Protein AF-A0A964R9A7-F1 (afdb_monomer)

Mean predicted aligned error: 15.69 Å

pLDDT: mean 76.29, std 15.09, range [38.06, 93.31]

Solvent-accessible surface area (backbone atoms only — not comparable to full-atom values): 9271 Å² total; per-residue (Å²): 137,85,81,82,79,85,87,84,80,87,71,95,70,96,69,90,71,81,81,64,83,82,72,73,80,46,74,65,56,55,50,48,54,53,48,54,52,49,54,53,46,64,69,43,43,66,56,52,51,50,51,51,50,51,51,53,53,52,50,55,63,68,44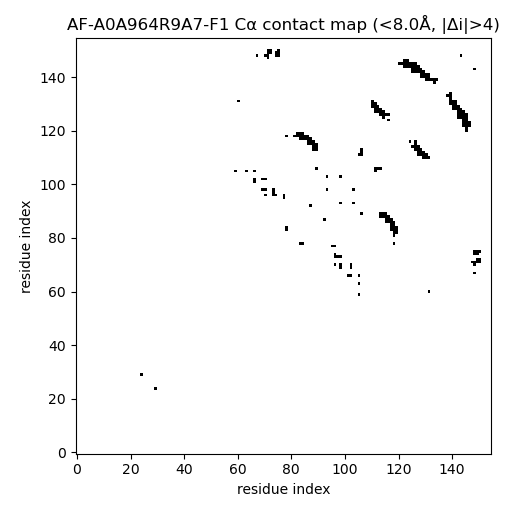,47,64,59,40,50,55,52,46,13,67,33,39,38,60,48,40,72,77,37,56,75,38,70,72,30,42,71,68,52,41,38,63,72,41,63,55,52,74,65,48,45,51,50,60,67,31,95,46,31,47,70,44,66,48,34,48,82,52,57,57,81,41,68,34,38,38,35,55,48,88,66,61,95,91,57,85,45,59,52,75,35,27,53,52,70,37,37,64,78,78,86,126

Foldseek 3Di:
DDDDDDDDDDDPDPDPDPPDPPPPCDPVNVVVVVVVVVVVCVVCVVVVVVVVVVVVLVVLVVCVVVLLVQLQVQVQVLCVVPLFADWADLVNSCVSSVGDPVSSVSCVDPQKDADTDTSPDDQAAWGIWGQADDDDPDDRIDTAGNVSSHDDPDD

Nearest PDB structures (foldseek):
  2qlz-assembly2_D  TM=2.960E-01  e=1.360E+00  unclassified
  2qlz-assembly1_A  TM=2.991E-01  e=2.379E+00  unclassified
  2quf-assembly1_A  TM=2.859E-01  e=2.867E+00  unclassified

Structure (mmCIF, N/CA/C/O backbone):
data_AF-A0A964R9A7-F1
#
_entry.id   AF-A0A964R9A7-F1
#
loop_
_atom_site.group_PDB
_atom_site.id
_atom_site.type_symbol
_atom_site.label_atom_id
_atom_site.label_alt_id
_atom_site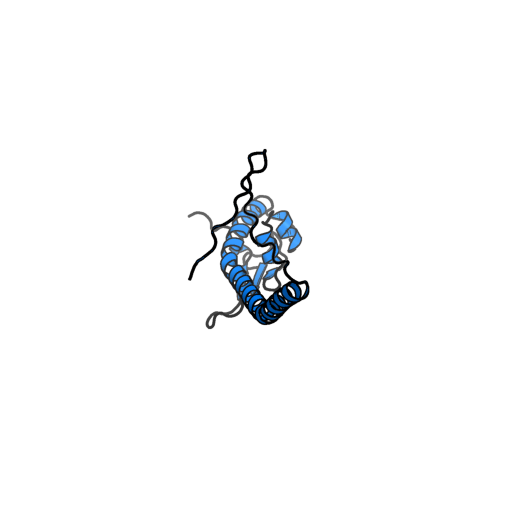.label_comp_id
_atom_site.label_asym_id
_atom_site.label_entity_id
_atom_site.label_seq_id
_atom_site.pdbx_PDB_ins_code
_atom_site.Cartn_x
_atom_site.Cartn_y
_atom_site.Cartn_z
_atom_site.occupancy
_atom_site.B_iso_or_equiv
_atom_site.auth_seq_id
_atom_site.auth_comp_id
_atom_site.auth_asym_id
_atom_site.auth_atom_id
_atom_site.pdbx_PDB_model_num
ATOM 1 N N . MET A 1 1 ? 52.083 23.733 -51.684 1.00 39.75 1 MET A N 1
ATOM 2 C CA . MET A 1 1 ? 50.676 23.328 -51.461 1.00 39.75 1 MET A CA 1
ATOM 3 C C . MET A 1 1 ? 49.83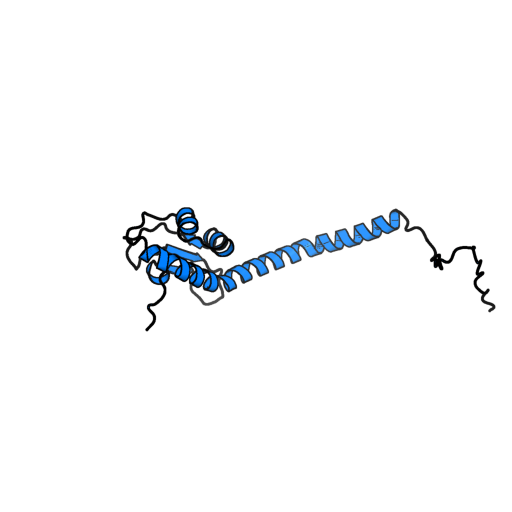3 24.590 -51.401 1.00 39.75 1 MET A C 1
ATOM 5 O O . MET A 1 1 ? 50.077 25.413 -50.530 1.00 39.75 1 MET A O 1
ATOM 9 N N . LYS A 1 2 ? 48.956 24.817 -52.384 1.00 49.84 2 LYS A N 1
ATOM 10 C CA . LYS A 1 2 ? 48.196 26.068 -52.528 1.00 49.84 2 LYS A CA 1
ATOM 11 C C . LYS A 1 2 ? 46.723 25.749 -52.293 1.00 49.84 2 LYS A C 1
ATOM 13 O O . LYS A 1 2 ? 46.095 25.116 -53.132 1.00 49.84 2 LYS A O 1
ATOM 18 N N . VAL A 1 3 ? 46.229 26.096 -51.108 1.00 60.62 3 VAL A N 1
ATOM 19 C CA . VAL A 1 3 ? 44.827 25.897 -50.723 1.00 60.62 3 VAL A CA 1
ATOM 20 C C . VAL A 1 3 ? 44.004 26.996 -51.405 1.00 60.62 3 VAL A C 1
ATOM 22 O O . VAL A 1 3 ? 44.350 28.170 -51.244 1.00 60.62 3 VAL A O 1
ATOM 25 N N . PRO A 1 4 ? 42.979 26.667 -52.209 1.00 64.44 4 PRO A N 1
ATOM 26 C CA . PRO A 1 4 ? 42.151 27.683 -52.841 1.00 64.44 4 PRO A CA 1
ATOM 27 C C . PRO A 1 4 ? 41.269 28.374 -51.786 1.00 64.44 4 PRO A C 1
ATOM 29 O O . PRO A 1 4 ? 40.744 27.699 -50.897 1.00 64.44 4 PRO A O 1
ATOM 32 N N . PRO A 1 5 ? 41.098 29.707 -51.851 1.00 66.31 5 PRO A N 1
ATOM 33 C CA . PRO A 1 5 ? 40.241 30.419 -50.915 1.00 66.31 5 PRO A CA 1
ATOM 34 C C . PRO A 1 5 ? 38.755 30.147 -51.209 1.00 66.31 5 PRO A C 1
ATOM 36 O O . PRO A 1 5 ? 38.384 29.913 -52.364 1.00 66.31 5 PRO A O 1
ATOM 39 N N . PRO A 1 6 ? 37.886 30.196 -50.185 1.00 56.28 6 PRO A N 1
ATOM 40 C CA . PRO A 1 6 ? 36.456 29.992 -50.364 1.00 56.28 6 PRO A CA 1
ATOM 41 C C . PRO A 1 6 ? 35.839 31.121 -51.198 1.00 56.28 6 PRO A C 1
ATOM 43 O O . PRO A 1 6 ? 36.055 32.307 -50.944 1.00 56.28 6 PRO A O 1
ATOM 46 N N . ILE A 1 7 ? 35.041 30.736 -52.195 1.00 65.38 7 ILE A N 1
ATOM 47 C CA . ILE A 1 7 ? 34.271 31.653 -53.036 1.00 65.38 7 ILE A CA 1
ATOM 48 C C . ILE A 1 7 ? 33.060 32.129 -52.229 1.00 65.38 7 ILE A C 1
ATOM 50 O O . ILE A 1 7 ? 32.115 31.378 -52.001 1.00 65.38 7 ILE A O 1
ATOM 54 N N . PHE A 1 8 ? 33.081 33.391 -51.804 1.00 55.03 8 PHE A N 1
ATOM 55 C CA . PHE A 1 8 ? 31.938 34.049 -51.174 1.00 55.03 8 PHE A CA 1
ATOM 56 C C . PHE A 1 8 ? 31.095 34.759 -52.234 1.00 55.03 8 PHE A C 1
ATOM 58 O O . PHE A 1 8 ? 31.512 35.775 -52.792 1.00 55.03 8 PHE A O 1
ATOM 65 N N . GLN A 1 9 ? 29.888 34.251 -52.499 1.00 61.28 9 GLN A N 1
ATOM 66 C CA . GLN A 1 9 ? 28.909 34.936 -53.344 1.00 61.28 9 GLN A CA 1
ATOM 67 C C . GLN A 1 9 ? 27.826 35.603 -52.486 1.00 61.28 9 GLN A C 1
ATOM 69 O O . GLN A 1 9 ? 27.078 34.950 -51.761 1.00 61.28 9 GLN A O 1
ATOM 74 N N . LYS A 1 10 ? 27.732 36.931 -52.580 1.00 45.75 10 LYS A N 1
ATOM 75 C CA . LYS A 1 10 ? 26.772 37.754 -51.836 1.00 45.75 10 LYS A CA 1
ATOM 76 C C . LYS A 1 10 ? 25.441 37.832 -52.596 1.00 45.75 10 LYS A C 1
ATOM 78 O O . LYS A 1 10 ? 25.317 38.624 -53.530 1.00 45.75 10 LYS A O 1
ATOM 83 N N . ARG A 1 11 ? 24.423 37.057 -52.199 1.00 56.56 11 ARG A N 1
ATOM 84 C CA . ARG A 1 11 ? 23.032 37.322 -52.625 1.00 56.56 11 ARG A CA 1
ATOM 85 C C . ARG A 1 11 ? 22.461 38.496 -51.826 1.00 56.56 11 ARG A C 1
ATOM 87 O O . ARG A 1 11 ? 22.636 38.584 -50.613 1.00 56.56 11 ARG A O 1
ATOM 94 N N . ARG A 1 12 ? 21.769 39.403 -52.525 1.00 54.56 12 ARG A N 1
ATOM 95 C CA . ARG A 1 12 ? 20.988 40.507 -51.944 1.00 54.56 12 ARG A CA 1
ATOM 96 C C . ARG A 1 12 ? 19.920 39.933 -51.004 1.00 54.56 12 ARG A C 1
ATOM 98 O O . ARG A 1 12 ? 18.903 39.452 -51.482 1.00 54.56 12 ARG A O 1
ATOM 105 N N . GLY A 1 13 ? 20.169 39.958 -49.695 1.00 57.84 13 GLY A N 1
ATOM 106 C CA . GLY A 1 13 ? 19.188 39.528 -48.692 1.00 57.84 13 GLY A CA 1
ATOM 107 C C . GLY A 1 13 ? 19.782 38.908 -47.428 1.00 57.84 13 GLY A C 1
ATOM 108 O O . GLY A 1 13 ? 19.429 37.788 -47.097 1.00 57.84 13 GLY A O 1
ATOM 109 N N . GLY A 1 14 ? 20.699 39.613 -46.755 1.00 55.31 14 GLY A N 1
ATOM 110 C CA . GLY A 1 14 ? 20.881 39.629 -45.288 1.00 55.31 14 GLY A CA 1
ATOM 111 C C . GLY A 1 14 ? 21.075 38.349 -44.456 1.00 55.31 14 GLY A C 1
ATOM 112 O O . GLY A 1 14 ? 21.265 38.484 -43.253 1.00 55.31 14 GLY A O 1
ATOM 113 N N . SER A 1 15 ? 21.056 37.140 -45.012 1.00 52.69 15 SER A N 1
ATOM 114 C CA . SER A 1 15 ? 21.203 35.895 -44.249 1.00 52.69 15 SER A CA 1
ATOM 115 C C . SER A 1 15 ? 22.515 35.205 -44.612 1.00 52.69 15 SER A C 1
ATOM 117 O O . SER A 1 15 ? 22.691 34.721 -45.731 1.00 52.69 15 SER A O 1
ATOM 119 N N . TRP A 1 16 ? 23.451 35.175 -43.661 1.00 51.53 16 TRP A N 1
ATOM 120 C CA . TRP A 1 16 ? 24.631 34.317 -43.730 1.00 51.53 16 TRP A CA 1
ATOM 121 C C . TRP A 1 16 ? 24.186 32.894 -43.415 1.00 51.53 16 TRP A C 1
ATOM 123 O O . TRP A 1 16 ? 24.109 32.500 -42.256 1.00 51.53 16 TRP A O 1
ATOM 133 N N . GLN A 1 17 ? 23.847 32.127 -44.445 1.00 55.91 17 GLN A N 1
ATOM 134 C CA . GLN A 1 17 ? 23.694 30.688 -44.286 1.00 55.91 17 GLN A CA 1
ATOM 135 C C . GLN A 1 17 ? 25.049 30.052 -44.566 1.00 55.91 17 GLN A C 1
ATOM 137 O O . GLN A 1 17 ? 25.559 30.110 -45.686 1.00 55.91 17 GLN A O 1
ATOM 142 N N . CYS A 1 18 ? 25.637 29.446 -43.538 1.00 45.28 18 CYS A N 1
ATOM 143 C CA . CYS A 1 18 ? 26.653 28.430 -43.741 1.00 45.28 18 CYS A CA 1
ATOM 144 C C . CYS A 1 18 ? 25.967 27.271 -44.471 1.00 45.28 18 CYS A C 1
ATOM 146 O O . CYS A 1 18 ? 25.282 26.469 -43.838 1.00 45.28 18 CYS A O 1
ATOM 148 N N . LEU A 1 19 ? 26.132 27.176 -45.795 1.00 51.25 19 LEU A N 1
ATOM 149 C CA . LEU A 1 19 ? 25.961 25.899 -46.483 1.00 51.25 19 LEU A CA 1
ATOM 150 C C . LEU A 1 19 ? 27.096 24.988 -45.998 1.00 51.25 19 LEU A C 1
ATOM 152 O O . LEU A 1 19 ? 28.135 24.856 -46.641 1.00 51.25 19 LEU A O 1
ATOM 156 N N . GLY A 1 20 ? 26.916 24.401 -44.813 1.00 55.41 20 GLY A N 1
ATOM 157 C CA . GLY A 1 20 ? 27.623 23.180 -44.466 1.00 55.41 20 GLY A CA 1
ATOM 158 C C . GLY A 1 20 ? 27.323 22.149 -45.559 1.00 55.41 20 GLY A C 1
ATOM 159 O O . GLY A 1 20 ? 26.215 22.167 -46.106 1.00 55.41 20 GLY A O 1
ATOM 160 N N . PRO A 1 21 ? 28.274 21.283 -45.933 1.00 49.22 21 PRO A N 1
ATOM 161 C CA . PRO A 1 21 ? 28.014 20.259 -46.928 1.00 49.22 21 PRO A CA 1
ATOM 162 C C . PRO A 1 21 ? 26.827 19.420 -46.447 1.00 49.22 21 PRO A C 1
ATOM 164 O O . PRO A 1 21 ? 26.948 18.686 -45.469 1.00 49.22 21 PRO A O 1
ATOM 167 N N . SER A 1 22 ? 25.672 19.514 -47.107 1.00 57.78 22 SER A N 1
ATOM 168 C CA . SER A 1 22 ? 24.611 18.523 -46.952 1.00 57.78 22 SER A CA 1
ATOM 169 C C . SER A 1 22 ? 25.061 17.267 -47.692 1.00 57.78 22 SER A C 1
ATOM 171 O O . SER A 1 22 ? 24.583 16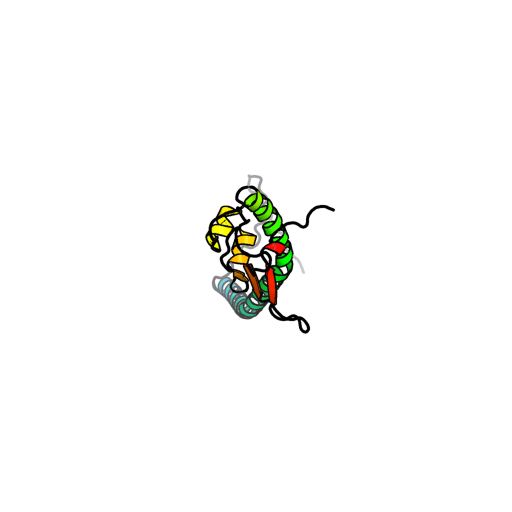.955 -48.781 1.00 57.78 22 SER A O 1
ATOM 173 N N . TRP A 1 23 ? 26.068 16.596 -47.133 1.00 54.34 23 TRP A N 1
ATOM 174 C CA . TRP A 1 23 ? 26.380 15.212 -47.443 1.00 54.34 23 TRP A CA 1
ATOM 175 C C . TRP A 1 23 ? 25.186 14.426 -46.923 1.00 54.34 23 TRP A C 1
ATOM 177 O O . TRP A 1 23 ? 25.005 14.274 -45.718 1.00 54.34 23 TRP A O 1
ATOM 187 N N . GLY A 1 24 ? 24.277 14.085 -47.835 1.00 60.03 24 GLY A N 1
ATOM 188 C CA . GLY A 1 24 ? 23.061 13.366 -47.498 1.00 60.03 24 GLY A CA 1
ATOM 189 C C . GLY A 1 24 ? 23.429 12.093 -46.754 1.00 60.03 24 GLY A C 1
ATOM 190 O O . GLY A 1 24 ? 24.166 11.264 -47.282 1.00 60.03 24 GLY A O 1
ATOM 191 N N . VAL A 1 25 ? 22.924 11.958 -45.529 1.00 64.38 25 VAL A N 1
ATOM 192 C CA . VAL A 1 25 ? 23.025 10.705 -44.790 1.00 64.38 25 VAL A CA 1
ATOM 193 C C . VAL A 1 25 ? 22.333 9.652 -45.639 1.00 64.38 25 VAL A C 1
ATOM 195 O O . VAL A 1 25 ? 21.169 9.809 -46.025 1.00 64.38 25 VAL A O 1
ATOM 198 N N . THR A 1 26 ? 23.066 8.610 -46.005 1.00 82.12 26 THR A N 1
ATOM 199 C CA . THR A 1 26 ? 22.484 7.551 -46.824 1.00 82.12 26 THR A CA 1
ATOM 200 C C . THR A 1 26 ? 21.466 6.772 -45.989 1.00 82.12 26 THR A C 1
ATOM 202 O O . THR A 1 26 ? 21.609 6.624 -44.775 1.00 82.12 26 THR A O 1
ATOM 205 N N . LEU A 1 27 ? 20.420 6.247 -46.632 1.00 80.44 27 LEU A N 1
ATOM 206 C CA . LEU A 1 27 ? 19.391 5.446 -45.953 1.00 80.44 27 LEU A CA 1
ATOM 207 C C . LEU A 1 27 ? 20.016 4.250 -45.204 1.00 80.44 27 LEU A C 1
ATOM 209 O O . LEU A 1 27 ? 19.575 3.895 -44.114 1.00 80.44 27 LEU A O 1
ATOM 213 N N . ILE A 1 28 ? 21.092 3.682 -45.762 1.00 87.19 28 ILE A N 1
ATOM 214 C CA . ILE A 1 28 ? 21.866 2.592 -45.161 1.00 87.19 28 ILE A CA 1
ATOM 215 C C . ILE A 1 28 ? 22.639 3.028 -43.909 1.00 87.19 28 ILE A C 1
ATOM 217 O O . ILE A 1 28 ? 22.698 2.278 -42.939 1.00 87.19 28 ILE A O 1
ATOM 221 N N . GLU A 1 29 ? 23.185 4.243 -43.886 1.00 84.38 29 GLU A N 1
ATOM 222 C CA . GLU A 1 29 ? 23.914 4.784 -42.737 1.00 84.38 29 GLU A CA 1
ATOM 223 C C . GLU A 1 29 ? 22.972 5.051 -41.554 1.00 84.38 29 GLU A C 1
ATOM 225 O O . GLU A 1 29 ? 23.274 4.655 -40.428 1.00 84.38 29 GLU A O 1
ATOM 230 N N . LEU A 1 30 ? 21.771 5.588 -41.809 1.00 85.25 30 LEU A N 1
ATOM 231 C CA . LEU A 1 30 ? 20.733 5.707 -40.775 1.00 85.25 30 LEU A CA 1
ATOM 232 C C . LEU A 1 30 ? 20.266 4.342 -40.255 1.00 85.25 30 LEU A C 1
ATOM 234 O O . LEU A 1 30 ? 20.073 4.176 -39.048 1.00 85.25 30 LEU A O 1
ATOM 238 N N . LEU A 1 31 ? 20.111 3.356 -41.142 1.00 86.00 31 LEU A N 1
ATOM 239 C CA . LEU A 1 31 ? 19.701 2.003 -40.762 1.00 86.00 31 LEU A CA 1
ATOM 240 C C . LEU A 1 31 ? 20.779 1.303 -39.919 1.00 86.00 31 LEU A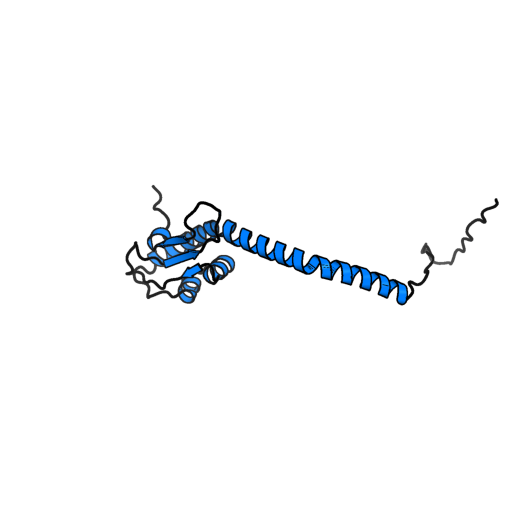 C 1
ATOM 242 O O . LEU A 1 31 ? 20.455 0.613 -38.953 1.00 86.00 31 LEU A O 1
ATOM 246 N N . CYS A 1 32 ? 22.055 1.554 -40.225 1.00 90.00 32 CYS A N 1
ATOM 247 C CA . CYS A 1 32 ? 23.193 1.065 -39.452 1.00 90.00 32 CYS A CA 1
ATOM 248 C C . CYS A 1 32 ? 23.204 1.648 -38.030 1.00 90.00 32 CYS A C 1
ATOM 250 O O . CYS A 1 32 ? 23.291 0.900 -37.054 1.00 90.00 32 CYS A O 1
ATOM 252 N N . VAL A 1 33 ? 23.023 2.965 -37.888 1.00 93.31 33 VAL A N 1
ATOM 253 C CA . VAL A 1 33 ? 22.994 3.631 -36.574 1.00 93.31 33 VAL A CA 1
ATOM 254 C C . VAL A 1 33 ? 21.827 3.131 -35.719 1.00 93.31 33 VAL A C 1
ATOM 256 O O . VAL A 1 33 ? 22.024 2.773 -34.556 1.00 93.31 33 VAL A O 1
ATOM 259 N N . MET A 1 34 ? 20.624 3.036 -36.292 1.00 89.81 34 MET A N 1
ATOM 260 C CA . MET A 1 34 ? 19.453 2.523 -35.571 1.00 89.81 34 MET A CA 1
ATOM 261 C C . MET A 1 34 ? 19.614 1.047 -35.185 1.00 89.81 34 MET A C 1
ATOM 263 O O . MET A 1 34 ? 19.215 0.655 -34.087 1.00 89.81 34 MET A O 1
ATOM 267 N N . GLY A 1 35 ? 20.255 0.244 -36.040 1.00 91.06 35 GLY A N 1
ATOM 268 C CA . GLY A 1 35 ? 20.596 -1.147 -35.744 1.00 91.06 35 GLY A CA 1
ATOM 269 C C . GLY A 1 35 ? 21.553 -1.280 -34.558 1.00 91.06 35 GLY A C 1
ATOM 270 O O . GLY A 1 35 ? 21.271 -2.038 -33.630 1.00 91.06 35 GLY A O 1
ATOM 271 N N . ILE A 1 36 ? 22.642 -0.503 -34.537 1.00 93.12 36 ILE A N 1
ATOM 272 C CA . ILE A 1 36 ? 23.622 -0.519 -33.437 1.00 93.12 36 ILE A CA 1
ATOM 273 C C . ILE A 1 36 ? 22.959 -0.102 -32.119 1.00 93.12 36 ILE A C 1
ATOM 275 O O . ILE A 1 36 ? 23.103 -0.796 -31.111 1.00 93.12 36 ILE A O 1
ATOM 279 N N . ILE A 1 37 ? 22.179 0.984 -32.120 1.00 90.75 37 ILE A N 1
ATOM 280 C CA . ILE A 1 37 ? 21.462 1.446 -30.920 1.00 90.75 37 ILE A CA 1
ATOM 281 C C . ILE A 1 37 ? 20.454 0.386 -30.452 1.00 90.75 37 ILE A C 1
ATOM 283 O O . ILE A 1 37 ? 20.365 0.114 -29.254 1.00 90.75 37 ILE A O 1
ATOM 287 N N . GLY A 1 38 ? 19.736 -0.260 -31.374 1.00 87.94 38 GLY A N 1
ATOM 288 C CA . GLY A 1 38 ? 18.798 -1.336 -31.054 1.00 87.94 38 GLY A CA 1
ATOM 289 C C . GLY A 1 38 ? 19.475 -2.532 -30.380 1.00 87.94 38 GLY A C 1
ATOM 290 O O . GLY A 1 38 ? 19.020 -2.996 -29.332 1.00 87.94 38 GLY A O 1
ATOM 291 N N . VAL A 1 39 ? 20.603 -2.998 -30.920 1.00 89.06 39 VAL A N 1
ATOM 292 C CA . VAL A 1 39 ? 21.375 -4.103 -30.326 1.00 89.06 39 VAL A CA 1
ATOM 293 C C . VAL A 1 39 ? 21.890 -3.722 -28.935 1.00 89.06 39 VAL A C 1
ATOM 295 O O . VAL A 1 39 ? 21.708 -4.483 -27.984 1.00 89.06 39 VAL A O 1
ATOM 298 N N . LEU A 1 40 ? 22.443 -2.517 -28.773 1.00 87.38 40 LEU A N 1
ATOM 299 C CA . LEU A 1 40 ? 22.897 -2.030 -27.466 1.00 87.38 40 LEU A CA 1
ATOM 300 C C . LEU A 1 40 ? 21.745 -1.981 -26.447 1.00 87.38 40 LEU A C 1
ATOM 302 O O . LEU A 1 40 ? 21.877 -2.489 -25.332 1.00 87.38 40 LEU A O 1
ATOM 306 N N . MET A 1 41 ? 20.585 -1.448 -26.837 1.00 87.06 41 MET A N 1
ATOM 307 C CA . MET A 1 41 ? 19.413 -1.354 -25.961 1.00 87.06 41 MET A CA 1
ATOM 308 C C . MET A 1 41 ? 18.854 -2.728 -25.581 1.00 87.06 41 MET A C 1
ATOM 310 O O . MET A 1 41 ? 18.509 -2.938 -24.420 1.00 87.06 41 MET A O 1
ATOM 314 N N . THR A 1 42 ? 18.798 -3.685 -26.511 1.00 82.50 42 THR A N 1
ATOM 315 C CA . THR A 1 42 ? 18.317 -5.049 -26.210 1.00 82.50 42 THR A CA 1
ATOM 316 C C . THR A 1 42 ? 19.235 -5.793 -25.240 1.00 82.50 42 THR A C 1
ATOM 318 O O . THR A 1 42 ? 18.736 -6.490 -24.354 1.00 82.50 42 THR A O 1
ATOM 321 N N . MET A 1 43 ? 20.555 -5.591 -25.323 1.00 80.06 43 MET A N 1
ATOM 322 C CA . MET A 1 43 ? 21.505 -6.171 -24.366 1.00 80.06 43 MET A CA 1
ATOM 323 C C . MET A 1 43 ? 21.414 -5.517 -22.978 1.00 80.06 43 MET A C 1
ATOM 325 O O . MET A 1 43 ? 21.548 -6.202 -21.961 1.00 80.06 43 MET A O 1
ATOM 329 N N . MET A 1 44 ? 21.144 -4.209 -22.907 1.00 77.19 44 MET A N 1
ATOM 330 C CA . MET A 1 44 ? 21.038 -3.480 -21.633 1.00 77.19 44 MET A CA 1
ATOM 331 C C . MET A 1 44 ? 19.654 -3.575 -20.973 1.00 77.19 44 MET A C 1
ATOM 333 O O . MET A 1 44 ? 19.555 -3.479 -19.746 1.00 77.19 44 MET A O 1
ATOM 337 N N . ALA A 1 45 ? 18.589 -3.818 -21.740 1.00 71.81 45 ALA A N 1
ATOM 338 C CA . ALA A 1 45 ? 17.216 -3.923 -21.249 1.00 71.81 45 ALA A CA 1
ATOM 339 C C . ALA A 1 45 ? 17.035 -4.892 -20.060 1.00 71.81 45 ALA A C 1
ATOM 341 O O . ALA A 1 45 ? 16.466 -4.476 -19.046 1.00 71.81 45 ALA A O 1
ATOM 342 N N . PRO A 1 46 ? 17.523 -6.152 -20.081 1.00 73.94 46 PRO A N 1
ATOM 343 C CA . PRO A 1 46 ? 17.332 -7.061 -18.951 1.00 73.94 46 PRO A CA 1
ATOM 344 C C . PRO A 1 46 ? 18.064 -6.599 -17.683 1.00 73.94 46 PRO A C 1
ATOM 346 O O . PRO A 1 46 ? 17.567 -6.824 -16.576 1.00 73.94 46 PRO A O 1
ATOM 349 N N . ALA A 1 47 ? 19.215 -5.934 -17.814 1.00 77.75 47 ALA A N 1
ATOM 350 C CA . ALA A 1 47 ? 19.956 -5.381 -16.682 1.00 77.75 47 ALA A CA 1
ATOM 351 C C . ALA A 1 47 ? 19.253 -4.143 -16.103 1.00 77.75 47 ALA A C 1
ATOM 353 O O . ALA A 1 47 ? 19.049 -4.068 -14.890 1.00 77.75 47 ALA A O 1
ATOM 354 N N . ALA A 1 48 ? 18.794 -3.231 -16.963 1.00 71.12 48 ALA A N 1
ATOM 355 C CA . ALA A 1 48 ? 18.036 -2.047 -16.569 1.00 71.12 48 ALA A CA 1
ATOM 356 C C . ALA A 1 48 ? 16.704 -2.415 -15.895 1.00 71.12 48 ALA A C 1
ATOM 358 O O . ALA A 1 48 ? 16.358 -1.849 -14.862 1.00 71.12 48 ALA A O 1
ATOM 359 N N . LEU A 1 49 ? 15.986 -3.425 -16.399 1.00 73.44 49 LEU A N 1
ATOM 360 C CA . LEU A 1 49 ? 14.751 -3.917 -15.778 1.00 73.44 49 LEU A CA 1
ATOM 361 C C . LEU A 1 49 ? 15.003 -4.569 -14.414 1.00 73.44 49 LEU A C 1
ATOM 363 O O . LEU A 1 49 ? 14.203 -4.395 -13.494 1.00 73.44 49 LEU A O 1
ATOM 367 N N . LYS A 1 50 ? 16.111 -5.304 -14.251 1.00 72.38 50 LYS A N 1
ATOM 368 C CA . LYS A 1 50 ? 16.515 -5.856 -12.947 1.00 72.38 50 LYS A CA 1
ATOM 369 C C . LYS A 1 50 ? 16.895 -4.746 -11.967 1.00 72.38 50 LYS A C 1
ATOM 371 O O . LYS A 1 50 ? 16.472 -4.803 -10.815 1.00 72.38 50 LYS A O 1
ATOM 376 N N . ALA A 1 51 ? 17.636 -3.737 -12.418 1.00 70.81 51 ALA A N 1
ATOM 377 C CA . ALA A 1 51 ? 17.994 -2.576 -11.609 1.00 70.81 51 ALA A CA 1
ATOM 378 C C . ALA A 1 51 ? 16.753 -1.767 -11.206 1.00 70.81 51 ALA A C 1
ATOM 380 O O . ALA A 1 51 ? 16.601 -1.440 -10.036 1.00 70.81 51 ALA A O 1
ATOM 381 N N . LEU A 1 52 ? 15.810 -1.546 -12.126 1.00 69.56 52 LEU A N 1
ATOM 382 C CA . LEU A 1 52 ? 14.541 -0.873 -11.848 1.00 69.56 52 LEU A CA 1
ATOM 383 C C . LEU A 1 52 ? 13.674 -1.670 -10.866 1.00 69.56 52 LEU A C 1
ATOM 385 O O . LEU A 1 52 ? 13.078 -1.090 -9.963 1.00 69.56 52 LEU A O 1
ATOM 389 N N . LYS A 1 53 ? 13.620 -3.002 -11.002 1.00 68.88 53 LYS A N 1
ATOM 390 C CA . LYS A 1 53 ? 12.938 -3.870 -10.029 1.00 68.88 53 LYS A CA 1
ATOM 391 C C . LYS A 1 53 ? 13.582 -3.767 -8.646 1.00 68.88 53 LYS A C 1
ATOM 393 O O . LYS A 1 53 ? 12.852 -3.621 -7.674 1.00 68.88 53 LYS A O 1
ATOM 398 N N . LYS A 1 54 ? 14.917 -3.774 -8.560 1.00 64.44 54 LYS A N 1
ATOM 399 C CA . LYS A 1 54 ? 15.644 -3.583 -7.293 1.00 64.44 54 LYS A CA 1
ATOM 400 C C . LYS A 1 54 ? 15.425 -2.188 -6.700 1.00 64.44 54 LYS A C 1
ATOM 402 O O . LYS A 1 54 ? 15.177 -2.075 -5.509 1.00 64.44 54 LYS A O 1
ATOM 407 N N . ALA A 1 55 ? 15.442 -1.140 -7.519 1.00 63.19 55 ALA A N 1
ATOM 408 C CA . ALA A 1 55 ? 15.183 0.229 -7.079 1.00 63.19 55 ALA A CA 1
ATOM 409 C C . ALA A 1 55 ? 13.743 0.403 -6.572 1.00 63.19 55 ALA A C 1
ATOM 411 O O . ALA A 1 55 ? 13.534 0.998 -5.521 1.00 63.19 55 ALA A O 1
ATOM 412 N N . ARG A 1 56 ? 12.750 -0.180 -7.258 1.00 61.81 56 ARG A N 1
ATOM 413 C CA . ARG A 1 56 ? 11.356 -0.203 -6.781 1.00 61.81 56 ARG A CA 1
ATOM 414 C C . ARG A 1 56 ? 11.200 -0.979 -5.473 1.00 61.81 56 ARG A C 1
ATOM 416 O O . ARG A 1 56 ? 10.428 -0.557 -4.624 1.00 61.81 56 ARG A O 1
ATOM 423 N N . GLN A 1 57 ? 11.937 -2.077 -5.303 1.00 59.41 57 GLN A N 1
ATOM 424 C CA . GLN A 1 57 ? 11.945 -2.846 -4.054 1.00 59.41 57 GLN A CA 1
ATOM 425 C C . GLN A 1 57 ? 12.536 -2.036 -2.894 1.00 59.41 57 GLN A C 1
ATOM 427 O O . GLN A 1 57 ? 11.935 -1.979 -1.830 1.00 59.41 57 GLN A O 1
ATOM 432 N N . LEU A 1 58 ? 13.656 -1.344 -3.117 1.00 58.22 58 LEU A N 1
ATOM 433 C CA . LEU A 1 58 ? 14.260 -0.472 -2.105 1.00 58.22 58 LEU A CA 1
ATOM 434 C C . LEU A 1 58 ? 13.381 0.750 -1.789 1.00 58.22 58 LEU A C 1
ATOM 436 O O . LEU A 1 58 ? 13.297 1.156 -0.637 1.00 58.22 58 LEU A O 1
ATOM 440 N N . SER A 1 59 ? 12.678 1.301 -2.783 1.00 54.88 59 SER A N 1
ATOM 441 C CA . SER A 1 59 ? 11.728 2.403 -2.573 1.00 54.88 59 SER A CA 1
ATOM 442 C C . SER A 1 59 ? 10.560 1.999 -1.669 1.00 54.88 59 SER A C 1
ATOM 444 O O . SER A 1 59 ? 10.134 2.800 -0.846 1.00 54.88 59 SER A O 1
ATOM 446 N N . GLY A 1 60 ? 10.060 0.763 -1.791 1.00 53.62 60 GLY A N 1
ATOM 447 C CA . GLY A 1 60 ? 8.986 0.256 -0.930 1.00 53.62 60 GLY A CA 1
ATOM 448 C C . GLY A 1 60 ? 9.408 0.072 0.532 1.00 53.62 60 GLY A C 1
ATOM 449 O O . GLY A 1 60 ? 8.591 0.270 1.427 1.00 53.62 60 GLY A O 1
ATOM 450 N N . GLU A 1 61 ? 10.679 -0.260 0.774 1.00 53.19 61 GLU A N 1
ATOM 451 C CA . GLU A 1 61 ? 11.256 -0.428 2.117 1.00 53.19 61 GLU A CA 1
ATOM 452 C C . GLU A 1 61 ? 11.509 0.926 2.806 1.00 53.19 61 GLU A C 1
ATOM 454 O O . GLU A 1 61 ? 11.229 1.083 3.991 1.00 53.19 61 GLU A O 1
ATOM 459 N N . ILE A 1 62 ? 11.994 1.927 2.058 1.00 56.75 62 ILE A N 1
ATOM 460 C CA . ILE A 1 62 ? 12.298 3.266 2.596 1.00 56.75 62 ILE A CA 1
ATOM 461 C C . ILE A 1 62 ? 11.015 4.053 2.905 1.00 56.75 62 ILE A C 1
ATOM 463 O O . ILE A 1 62 ? 10.984 4.820 3.865 1.00 56.75 62 ILE A O 1
ATOM 467 N N . GLU A 1 63 ? 9.946 3.865 2.124 1.00 62.06 63 GLU A N 1
ATOM 468 C CA . GLU A 1 63 ? 8.687 4.596 2.323 1.00 62.06 63 GLU A CA 1
ATOM 469 C C . GLU A 1 63 ? 7.738 3.926 3.346 1.00 62.06 63 GLU A C 1
ATOM 471 O O . GLU A 1 63 ? 6.802 4.573 3.813 1.00 62.06 63 GLU A O 1
ATOM 476 N N . ALA A 1 64 ? 7.985 2.673 3.758 1.00 64.38 64 ALA A N 1
ATOM 477 C CA . ALA A 1 64 ? 7.157 1.952 4.737 1.00 64.38 64 ALA A CA 1
ATOM 478 C C . ALA A 1 64 ? 6.919 2.703 6.072 1.00 64.38 64 ALA A C 1
ATOM 480 O O . ALA A 1 64 ? 5.755 2.814 6.469 1.00 64.38 64 ALA A O 1
ATOM 481 N N . PRO A 1 65 ? 7.940 3.273 6.754 1.00 66.88 65 PRO A N 1
ATOM 482 C CA . PRO A 1 65 ? 7.705 4.061 7.969 1.00 66.88 65 PRO A CA 1
ATOM 483 C C . PRO A 1 65 ? 6.918 5.352 7.695 1.00 66.88 65 PRO A C 1
ATOM 485 O O . PRO A 1 65 ? 6.068 5.734 8.495 1.00 66.88 65 PRO A O 1
ATOM 488 N N . ALA A 1 66 ? 7.117 5.989 6.537 1.00 76.06 66 ALA A N 1
ATOM 489 C CA . ALA A 1 66 ? 6.390 7.206 6.173 1.00 76.06 66 ALA A CA 1
ATOM 490 C C . ALA A 1 66 ? 4.888 6.942 5.953 1.00 76.06 66 ALA A C 1
ATOM 492 O O . ALA A 1 66 ? 4.047 7.771 6.303 1.00 76.06 66 ALA A O 1
ATOM 493 N N . PHE A 1 67 ? 4.524 5.771 5.415 1.00 82.81 67 PHE A N 1
ATOM 494 C CA . PHE A 1 67 ? 3.118 5.380 5.279 1.00 82.81 67 PHE A CA 1
ATOM 495 C C . PHE A 1 67 ? 2.465 5.075 6.625 1.00 82.81 67 PHE A C 1
ATOM 497 O O . PHE A 1 67 ? 1.282 5.358 6.798 1.00 82.81 67 PHE A O 1
ATOM 504 N N . GLN A 1 68 ? 3.220 4.536 7.583 1.00 82.12 68 GLN A N 1
ATOM 505 C CA . GLN A 1 68 ? 2.711 4.290 8.928 1.00 82.12 68 GLN A CA 1
ATOM 506 C C . GLN A 1 68 ? 2.311 5.597 9.622 1.00 82.12 68 GLN A C 1
ATOM 508 O O . GLN A 1 68 ? 1.203 5.684 10.149 1.00 82.12 68 GLN A O 1
ATOM 513 N N . GLU A 1 69 ? 3.165 6.620 9.576 1.00 84.44 69 GLU A N 1
ATOM 514 C CA . GLU A 1 69 ? 2.857 7.942 10.137 1.00 84.44 69 GLU A CA 1
ATOM 515 C C . GLU A 1 69 ? 1.615 8.560 9.483 1.00 84.44 69 GLU A C 1
ATOM 517 O O . GLU A 1 69 ? 0.744 9.111 10.163 1.00 84.44 69 GLU A O 1
ATOM 522 N N . GLU A 1 70 ? 1.492 8.435 8.156 1.00 87.50 70 GLU A N 1
ATOM 523 C CA . GLU A 1 70 ? 0.318 8.920 7.433 1.00 87.50 70 GLU A CA 1
ATOM 524 C C . GLU A 1 70 ? -0.959 8.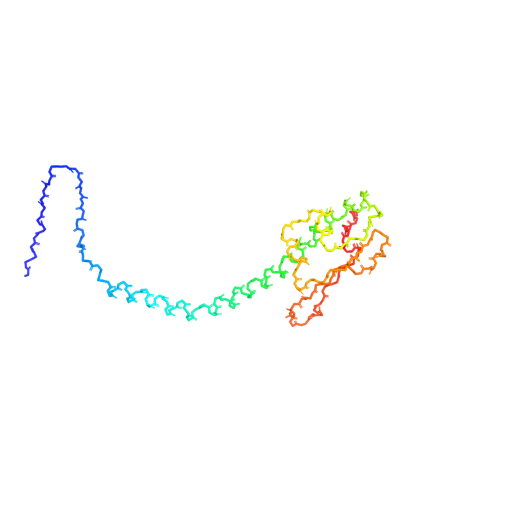205 7.894 1.00 87.50 70 GLU A C 1
ATOM 526 O O . GLU A 1 70 ? -1.968 8.856 8.184 1.00 87.50 70 GLU A O 1
ATOM 531 N N . ILE A 1 71 ? -0.908 6.874 7.998 1.00 89.44 71 ILE A N 1
ATOM 532 C CA . ILE A 1 71 ? -2.034 6.064 8.459 1.00 89.44 71 ILE A CA 1
ATOM 533 C C . ILE A 1 71 ? -2.417 6.455 9.887 1.00 89.44 71 ILE A C 1
ATOM 535 O O . ILE A 1 71 ? -3.598 6.690 10.137 1.00 89.44 71 ILE A O 1
ATOM 539 N N . GLN A 1 72 ? -1.453 6.607 10.797 1.00 90.06 72 GLN A N 1
ATOM 540 C CA . GLN A 1 72 ? -1.715 7.031 12.173 1.00 90.06 72 GLN A CA 1
ATOM 541 C C . GLN A 1 72 ? -2.402 8.396 12.223 1.00 90.06 72 GLN A C 1
ATOM 543 O O . GLN A 1 72 ? -3.447 8.564 12.866 1.00 90.06 72 GLN A O 1
ATOM 548 N N . ARG A 1 73 ? -1.858 9.367 11.483 1.00 89.44 73 ARG A N 1
ATOM 549 C CA . ARG A 1 73 ? -2.368 10.741 11.421 1.00 89.44 73 ARG A CA 1
ATOM 550 C C . ARG A 1 73 ? -3.794 10.819 10.881 1.00 89.44 73 ARG A C 1
ATOM 552 O O . ARG A 1 73 ? -4.540 11.715 11.270 1.00 89.44 73 ARG A O 1
ATOM 559 N N . LYS A 1 74 ? -4.170 9.916 9.975 1.00 90.31 74 LYS A N 1
ATOM 560 C CA . LYS A 1 74 ? -5.496 9.885 9.342 1.00 90.31 74 LYS A CA 1
ATOM 561 C C . LYS A 1 74 ? -6.503 9.037 10.110 1.00 90.31 74 LYS A C 1
ATOM 563 O O . LYS A 1 74 ? -7.655 9.441 10.255 1.00 90.31 74 LYS A O 1
ATOM 568 N N . TYR A 1 75 ? -6.075 7.894 10.629 1.00 90.38 75 TYR A N 1
ATOM 569 C CA . TYR A 1 75 ? -6.952 6.969 11.332 1.00 90.38 75 TYR A CA 1
ATOM 570 C C . TYR A 1 75 ? -7.317 7.460 12.737 1.00 90.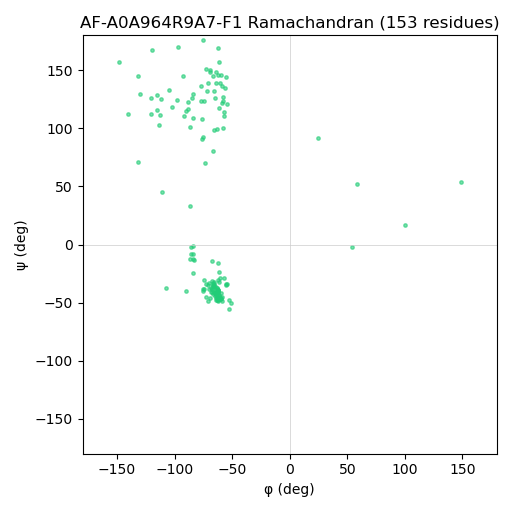38 75 TYR A C 1
ATOM 572 O O . TYR A 1 75 ? -8.473 7.341 13.134 1.00 90.38 75 TYR A O 1
ATOM 580 N N . THR A 1 76 ? -6.384 8.080 13.467 1.00 89.62 76 THR A N 1
ATOM 581 C CA . THR A 1 76 ? -6.645 8.619 14.816 1.00 89.62 76 THR A CA 1
ATOM 582 C C . THR A 1 76 ? -7.868 9.554 14.860 1.00 89.62 76 THR A C 1
ATOM 584 O O . THR A 1 76 ? -8.807 9.258 15.603 1.00 89.62 76 THR A O 1
ATOM 587 N N . PRO A 1 77 ? -7.947 10.635 14.054 1.00 89.38 77 PRO A N 1
ATOM 588 C CA . PRO A 1 77 ? -9.122 11.508 14.057 1.00 89.38 77 PRO A CA 1
ATOM 589 C C . PRO A 1 77 ? -10.381 10.810 13.526 1.00 89.38 77 PRO A C 1
ATOM 591 O O . PRO A 1 77 ? -11.474 11.074 14.023 1.00 89.38 77 PRO A O 1
ATOM 594 N N . TYR A 1 78 ? -10.248 9.888 12.565 1.00 89.31 78 TYR A N 1
ATOM 595 C CA . TYR A 1 78 ? -11.383 9.102 12.075 1.00 89.31 78 TYR A CA 1
ATOM 596 C C . TYR A 1 78 ? -12.005 8.246 13.187 1.00 89.31 78 TYR A C 1
ATOM 598 O O . TYR A 1 78 ? -13.229 8.230 13.333 1.00 89.31 78 TYR A O 1
ATOM 606 N N . ARG A 1 79 ? -11.175 7.580 14.000 1.00 87.81 79 ARG A N 1
ATOM 607 C CA . ARG A 1 79 ? -11.617 6.753 15.130 1.00 87.81 79 ARG A CA 1
ATOM 608 C C . ARG A 1 79 ? -12.242 7.594 16.240 1.00 87.81 79 ARG A C 1
ATOM 610 O O . ARG A 1 79 ? -13.234 7.171 16.820 1.00 87.81 79 ARG A O 1
ATOM 617 N N . LEU A 1 80 ? -11.697 8.780 16.514 1.00 87.81 80 LEU A N 1
ATOM 618 C CA . LEU A 1 80 ? -12.291 9.716 17.474 1.00 87.81 80 LEU A CA 1
ATOM 619 C C . LEU A 1 80 ? -13.685 10.181 17.027 1.00 87.81 80 LEU A C 1
ATOM 621 O O . LEU A 1 80 ? -14.591 10.270 17.850 1.00 87.81 80 LEU A O 1
ATOM 625 N N . ALA A 1 81 ? -13.875 10.429 15.728 1.00 90.56 81 ALA A N 1
ATOM 626 C CA . ALA A 1 81 ? -15.176 10.797 15.171 1.00 90.56 81 ALA A CA 1
ATOM 627 C C . ALA A 1 81 ? -16.152 9.608 15.075 1.00 90.56 81 ALA A C 1
ATOM 629 O O . ALA A 1 81 ? -17.361 9.796 15.186 1.00 90.56 81 ALA A O 1
ATOM 630 N N . ASN A 1 82 ? -15.642 8.387 14.874 1.00 89.56 82 ASN A N 1
ATOM 631 C CA . ASN A 1 82 ? -16.433 7.169 14.671 1.00 89.56 82 ASN A CA 1
ATOM 632 C C . ASN A 1 82 ? -15.930 6.025 15.575 1.00 89.56 82 ASN A C 1
ATOM 634 O O . ASN A 1 82 ? -15.358 5.049 15.076 1.00 89.56 82 ASN A O 1
ATOM 638 N N . PRO A 1 83 ? -16.145 6.100 16.903 1.00 86.12 83 PRO A N 1
ATOM 639 C CA . PRO A 1 83 ? -15.583 5.135 17.852 1.00 86.12 83 PRO A CA 1
ATOM 640 C C . PRO A 1 83 ? -16.076 3.700 17.620 1.00 86.12 83 PRO A C 1
ATOM 642 O O . PRO A 1 83 ? -15.327 2.751 17.828 1.00 86.12 83 PRO A O 1
ATOM 645 N N . ASN A 1 84 ? -17.302 3.543 17.115 1.00 89.50 84 ASN A N 1
ATOM 646 C CA . ASN A 1 84 ? -17.912 2.256 16.773 1.00 89.50 84 ASN A CA 1
ATOM 647 C C . ASN A 1 84 ? -18.081 2.100 15.256 1.00 89.50 84 ASN A C 1
ATOM 649 O O . ASN A 1 84 ? -19.152 1.719 14.782 1.00 89.50 84 ASN A O 1
ATOM 653 N N . HIS A 1 85 ? -17.050 2.436 14.475 1.00 88.88 85 HIS A N 1
ATOM 654 C CA . HIS A 1 85 ? -17.111 2.250 13.027 1.00 88.88 85 HIS A CA 1
ATOM 655 C C . HIS A 1 85 ? -17.340 0.766 12.658 1.00 88.88 85 HIS A C 1
ATOM 657 O O . HIS A 1 85 ? -16.834 -0.131 13.352 1.00 88.88 85 HIS A O 1
ATOM 663 N N . PRO A 1 86 ? -18.081 0.490 11.564 1.00 91.25 86 PRO A N 1
ATOM 664 C CA . PRO A 1 86 ? -18.283 -0.870 11.070 1.00 91.25 86 PRO A CA 1
ATOM 665 C C . PRO A 1 86 ? -16.951 -1.502 10.652 1.00 91.25 86 PRO A C 1
ATOM 667 O O . PRO A 1 86 ? -15.927 -0.824 10.552 1.00 91.25 86 PRO A O 1
ATOM 670 N N . THR A 1 87 ? -16.957 -2.811 10.402 1.00 91.75 87 THR A N 1
ATOM 671 C CA . THR A 1 87 ? -15.772 -3.516 9.905 1.00 91.75 87 THR A CA 1
ATOM 672 C C . THR A 1 87 ? -15.288 -2.877 8.605 1.00 91.75 87 THR A C 1
ATOM 674 O O . THR A 1 87 ? -15.983 -2.923 7.592 1.00 91.75 87 THR A O 1
ATOM 677 N N . LEU A 1 88 ? -14.100 -2.276 8.646 1.00 91.94 88 LEU A N 1
ATOM 678 C CA . LEU A 1 88 ? -13.439 -1.684 7.496 1.00 91.94 88 LEU A CA 1
ATOM 679 C C . LEU A 1 88 ? -12.611 -2.764 6.813 1.00 91.94 88 LEU A C 1
ATOM 681 O O . LEU A 1 88 ? -11.673 -3.317 7.393 1.00 91.94 88 LEU A O 1
ATOM 685 N N . ASP A 1 89 ? -12.973 -3.067 5.575 1.00 92.56 89 ASP A N 1
ATOM 686 C CA . ASP A 1 89 ? -12.113 -3.793 4.657 1.00 92.56 89 ASP A CA 1
ATOM 687 C C . ASP A 1 89 ? -11.008 -2.864 4.129 1.00 92.56 89 ASP A C 1
ATOM 689 O O . ASP A 1 89 ? -10.945 -1.678 4.450 1.00 92.56 89 ASP A O 1
ATOM 693 N N . ARG A 1 90 ? -10.086 -3.403 3.330 1.00 92.81 90 ARG A N 1
ATOM 694 C CA . ARG A 1 90 ? -8.928 -2.632 2.859 1.00 92.81 90 ARG A CA 1
ATOM 695 C C . ARG A 1 90 ? -9.344 -1.393 2.064 1.00 92.81 90 ARG A C 1
ATOM 697 O O . ARG A 1 90 ? -8.788 -0.318 2.274 1.00 92.81 90 ARG A O 1
ATOM 704 N N . ASP A 1 91 ? -10.281 -1.547 1.132 1.00 92.44 91 ASP A N 1
ATOM 705 C CA . ASP A 1 91 ? -10.718 -0.450 0.268 1.00 92.44 91 ASP A CA 1
ATOM 706 C C . ASP A 1 91 ? -11.606 0.544 1.031 1.00 92.44 91 ASP A C 1
ATOM 708 O O . ASP A 1 91 ? -11.426 1.756 0.882 1.00 92.44 91 ASP A O 1
ATOM 712 N N . GLY A 1 92 ? -12.469 0.059 1.929 1.00 91.50 92 GLY A N 1
ATOM 713 C CA . GLY A 1 92 ? -13.235 0.890 2.852 1.00 91.50 92 GLY A CA 1
ATOM 714 C C . GLY A 1 92 ? -12.346 1.682 3.806 1.00 91.50 92 GLY A C 1
ATOM 715 O O . GLY A 1 92 ? -12.602 2.861 4.021 1.00 91.50 92 GLY A O 1
ATOM 716 N N . PHE A 1 93 ? -11.255 1.102 4.311 1.00 91.62 93 PHE A N 1
ATOM 717 C CA . PHE A 1 93 ? -10.281 1.804 5.151 1.00 91.62 93 PHE A CA 1
ATOM 718 C C . PHE A 1 93 ? -9.575 2.935 4.396 1.00 91.62 93 PHE A C 1
ATOM 720 O O . PHE A 1 93 ? -9.485 4.055 4.903 1.00 91.62 93 PHE A O 1
ATOM 727 N N . ILE A 1 94 ? -9.122 2.666 3.165 1.00 92.38 94 ILE A N 1
ATOM 728 C CA . ILE A 1 94 ? -8.486 3.668 2.295 1.00 92.38 94 ILE A CA 1
ATOM 729 C C . ILE A 1 94 ? -9.442 4.836 2.029 1.00 92.38 94 ILE A C 1
ATOM 731 O O . ILE A 1 94 ? -9.032 5.996 2.129 1.00 92.38 94 ILE A O 1
ATOM 735 N N . ALA A 1 95 ? -10.705 4.535 1.718 1.00 92.19 95 ALA A N 1
ATOM 736 C CA . ALA A 1 95 ? -11.723 5.540 1.440 1.00 92.19 95 ALA A CA 1
ATOM 737 C C . ALA A 1 95 ? -12.118 6.330 2.699 1.00 92.19 95 ALA A C 1
ATOM 739 O O . ALA A 1 95 ? -12.161 7.557 2.663 1.00 92.19 95 ALA A O 1
ATOM 740 N N . ALA A 1 96 ? -12.356 5.641 3.816 1.00 89.88 96 ALA A N 1
ATOM 741 C CA . ALA A 1 96 ? -12.809 6.240 5.067 1.00 89.88 96 ALA A CA 1
ATOM 742 C C . ALA A 1 96 ? -11.748 7.148 5.704 1.00 89.88 96 ALA A C 1
ATOM 744 O O . ALA A 1 96 ? -12.070 8.235 6.180 1.00 89.88 96 ALA A O 1
ATOM 745 N N . CYS A 1 97 ? -10.478 6.731 5.676 1.00 88.50 97 CYS A N 1
ATOM 746 C CA . CYS A 1 97 ? -9.374 7.526 6.217 1.00 88.50 97 CYS A CA 1
ATOM 747 C C . CYS A 1 97 ? -8.851 8.578 5.225 1.00 88.50 97 CYS A C 1
ATOM 749 O O . CYS A 1 97 ? -8.085 9.459 5.617 1.00 88.50 97 CYS A O 1
ATOM 751 N N . GLY A 1 98 ? -9.230 8.501 3.943 1.00 90.56 98 GLY A N 1
ATOM 752 C CA . GLY A 1 98 ? -8.730 9.400 2.900 1.00 90.56 98 GLY A CA 1
ATOM 753 C C . GLY A 1 98 ? -7.205 9.343 2.774 1.00 90.56 98 GLY A C 1
ATOM 754 O O . GLY A 1 98 ? -6.537 10.382 2.866 1.00 90.56 98 GLY A O 1
ATOM 755 N N . LEU A 1 99 ? -6.667 8.124 2.638 1.00 90.50 99 LEU A N 1
ATOM 756 C CA . LEU A 1 99 ? -5.228 7.875 2.496 1.00 90.50 99 LEU A CA 1
ATOM 757 C C . LEU A 1 99 ? -4.702 8.375 1.143 1.00 90.50 99 LEU A C 1
ATOM 759 O O . LEU A 1 99 ? -5.420 8.370 0.139 1.00 90.50 99 LEU A O 1
ATOM 763 N N . SER A 1 100 ? -3.431 8.776 1.098 1.00 89.38 100 SER A N 1
ATOM 764 C CA . SER A 1 100 ? -2.763 9.173 -0.140 1.00 89.38 100 SER A CA 1
ATOM 765 C C . SER A 1 100 ? -2.713 8.027 -1.150 1.00 89.38 100 SER A C 1
ATOM 767 O O . SER A 1 100 ? -2.725 6.843 -0.805 1.00 89.38 100 SER A O 1
ATOM 769 N N . PHE A 1 101 ? -2.579 8.379 -2.431 1.00 85.75 101 PHE A N 1
ATOM 770 C CA . PHE A 1 101 ? -2.428 7.396 -3.506 1.00 85.75 101 PHE A CA 1
ATOM 771 C C . PHE A 1 101 ? -1.245 6.442 -3.265 1.00 85.75 101 PHE A C 1
ATOM 773 O O . PHE A 1 101 ? -1.334 5.257 -3.583 1.00 85.75 101 PHE A O 1
ATOM 780 N N . LYS A 1 102 ? -0.155 6.936 -2.662 1.00 85.06 102 LYS A N 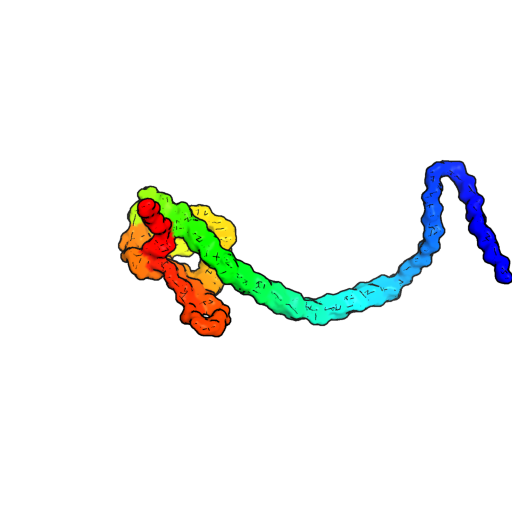1
ATOM 781 C CA . LYS A 1 102 ? 1.019 6.120 -2.338 1.00 85.06 102 LYS A CA 1
ATOM 782 C C . LYS A 1 102 ? 0.740 5.136 -1.199 1.00 85.06 102 LYS A C 1
ATOM 784 O O . LYS A 1 102 ? 0.999 3.948 -1.371 1.00 85.06 102 LYS A O 1
ATOM 789 N N . ALA A 1 103 ? 0.155 5.594 -0.090 1.00 85.88 103 ALA A N 1
ATOM 790 C CA . ALA A 1 103 ? -0.212 4.725 1.032 1.00 85.88 103 ALA A CA 1
ATOM 791 C C . ALA A 1 103 ? -1.257 3.673 0.617 1.00 85.88 103 ALA A C 1
ATOM 793 O O . ALA A 1 103 ? -1.150 2.499 0.975 1.00 85.88 103 ALA A O 1
ATOM 794 N N . ALA A 1 104 ? -2.221 4.062 -0.222 1.00 88.62 104 ALA A N 1
ATOM 795 C CA . ALA A 1 104 ? -3.192 3.146 -0.811 1.00 88.62 104 ALA A CA 1
ATOM 796 C C . ALA A 1 104 ? -2.525 2.095 -1.717 1.00 88.62 104 ALA A C 1
ATOM 798 O O . ALA A 1 104 ? -2.856 0.911 -1.635 1.00 88.62 104 ALA A O 1
ATOM 799 N N . ALA A 1 105 ? -1.572 2.499 -2.563 1.00 86.62 105 ALA A N 1
ATOM 800 C CA . ALA A 1 105 ? -0.813 1.575 -3.405 1.00 86.62 105 ALA A CA 1
ATOM 801 C C . ALA A 1 105 ? 0.044 0.609 -2.571 1.00 86.62 105 ALA A C 1
ATOM 803 O O . ALA A 1 105 ? 0.105 -0.580 -2.887 1.00 86.62 105 ALA A O 1
ATOM 804 N N . TRP A 1 106 ? 0.648 1.093 -1.482 1.00 86.81 106 TRP A N 1
ATOM 805 C CA . TRP A 1 106 ? 1.402 0.269 -0.539 1.00 86.81 106 TRP A CA 1
ATOM 806 C C . TRP A 1 106 ? 0.511 -0.768 0.162 1.00 86.81 106 TRP A C 1
ATOM 808 O O . TRP A 1 106 ? 0.830 -1.954 0.117 1.00 86.81 106 TRP A O 1
ATOM 818 N N . LEU A 1 107 ? -0.657 -0.378 0.689 1.00 87.94 107 LEU A N 1
ATOM 819 C CA . LEU A 1 107 ? -1.636 -1.312 1.279 1.00 87.94 107 LEU A CA 1
ATOM 820 C C . LEU A 1 107 ? -2.152 -2.359 0.278 1.00 87.94 107 LEU A C 1
ATOM 822 O O . LEU A 1 107 ? -2.547 -3.464 0.659 1.00 87.94 107 LEU A O 1
ATOM 826 N N . LYS A 1 108 ? -2.185 -2.013 -1.012 1.00 89.00 108 LYS A N 1
ATOM 827 C CA . LYS A 1 108 ? -2.582 -2.920 -2.099 1.00 89.00 108 LYS A CA 1
ATOM 828 C C . LYS A 1 108 ? -1.443 -3.817 -2.590 1.00 89.00 108 LYS A C 1
ATOM 830 O O . LYS A 1 108 ? -1.705 -4.726 -3.379 1.00 89.00 108 LYS A O 1
ATOM 835 N N . SER A 1 109 ? -0.212 -3.595 -2.131 1.00 85.00 109 SER A N 1
ATOM 836 C CA . SER A 1 109 ? 0.947 -4.408 -2.496 1.00 85.00 109 SER A CA 1
ATOM 837 C C . SER A 1 109 ? 0.782 -5.855 -2.034 1.00 85.00 109 SER A C 1
ATOM 839 O O . SER A 1 109 ? 0.271 -6.125 -0.952 1.00 85.00 109 SER A O 1
ATOM 841 N N . SER A 1 110 ? 1.306 -6.803 -2.813 1.00 80.94 110 SER A N 1
ATOM 842 C CA . SER A 1 110 ? 1.369 -8.223 -2.430 1.00 80.94 110 SER A CA 1
ATOM 843 C C . SER A 1 110 ? 2.222 -8.483 -1.182 1.00 80.94 110 SER A C 1
ATOM 845 O O . SER A 1 110 ? 2.185 -9.572 -0.616 1.00 80.94 110 SER A O 1
ATOM 847 N N . GLU A 1 111 ? 3.045 -7.510 -0.795 1.00 79.75 111 GLU A N 1
ATOM 848 C CA . GLU A 1 111 ? 3.906 -7.582 0.385 1.00 79.75 111 GLU A CA 1
ATOM 849 C C . GLU A 1 111 ? 3.159 -7.182 1.663 1.00 79.75 111 GLU A C 1
ATOM 851 O O . GLU A 1 111 ? 3.638 -7.476 2.752 1.00 79.75 111 GLU A O 1
ATOM 856 N N . VAL A 1 112 ? 1.967 -6.588 1.549 1.00 85.06 112 VAL A N 1
ATOM 857 C CA . VAL A 1 112 ? 1.162 -6.127 2.682 1.00 85.06 112 VAL A CA 1
ATOM 858 C C . VAL A 1 112 ? -0.146 -6.918 2.747 1.00 85.06 112 VAL A C 1
ATOM 860 O O . VAL A 1 112 ? -0.993 -6.858 1.861 1.00 85.06 112 VAL A O 1
ATOM 863 N N . GLY A 1 113 ? -0.316 -7.684 3.821 1.00 87.25 113 GLY A N 1
ATOM 864 C CA . GLY A 1 113 ? -1.579 -8.307 4.193 1.00 87.25 113 GLY A CA 1
ATOM 865 C C . GLY A 1 113 ? -2.394 -7.358 5.061 1.00 87.25 113 GLY A C 1
ATOM 866 O O . GLY A 1 113 ? -1.926 -6.950 6.121 1.00 87.25 113 GLY A O 1
ATOM 867 N N . PHE A 1 114 ? -3.608 -7.034 4.628 1.00 90.88 114 PHE A N 1
ATOM 868 C CA . PHE A 1 114 ? -4.564 -6.245 5.401 1.00 90.88 114 PHE A CA 1
ATOM 869 C C . PHE A 1 114 ? -5.655 -7.157 5.967 1.00 90.88 114 PHE A C 1
ATOM 871 O O . PHE A 1 114 ? -6.213 -7.980 5.237 1.00 90.88 114 PHE A O 1
ATOM 878 N N . PHE A 1 115 ? -5.965 -6.995 7.248 1.00 90.69 115 PHE A N 1
ATOM 879 C CA . PHE A 1 115 ? -7.016 -7.717 7.953 1.00 90.69 115 PHE A CA 1
ATOM 880 C C . PHE A 1 115 ? -8.123 -6.736 8.310 1.00 90.69 115 PHE A C 1
ATOM 882 O O . PHE A 1 115 ? -7.873 -5.703 8.926 1.00 90.69 115 PHE A O 1
ATOM 889 N N . ALA A 1 116 ? -9.345 -7.061 7.896 1.00 91.12 116 ALA A N 1
ATOM 890 C CA . ALA A 1 116 ? -10.494 -6.217 8.170 1.00 91.12 116 ALA A CA 1
ATOM 891 C C . ALA A 1 116 ? -10.755 -6.134 9.679 1.00 91.12 116 ALA A C 1
ATOM 893 O O . ALA A 1 116 ? -10.656 -7.139 10.387 1.00 91.12 116 ALA A O 1
ATOM 894 N N . PHE A 1 117 ? -11.087 -4.940 10.162 1.00 92.12 117 PHE A N 1
ATOM 895 C CA . PHE A 1 117 ? -11.245 -4.674 11.590 1.00 92.12 117 PHE A CA 1
ATOM 896 C C . PHE A 1 117 ? -12.303 -3.597 11.839 1.00 92.12 117 PHE A C 1
ATOM 898 O O . PHE A 1 117 ? -12.624 -2.798 10.962 1.00 92.12 117 PHE A O 1
ATOM 905 N N . SER A 1 118 ? -12.867 -3.588 13.040 1.00 91.62 118 SER A N 1
ATOM 906 C CA . SER A 1 118 ? -13.924 -2.666 13.476 1.00 91.62 118 SER A CA 1
ATOM 907 C C . SER A 1 118 ? -13.479 -1.824 14.672 1.00 91.62 118 SER A C 1
ATOM 909 O O . SER A 1 118 ? -12.500 -2.160 15.341 1.00 91.62 118 SER A O 1
ATOM 911 N N . GLY A 1 119 ? -14.242 -0.780 15.006 1.00 84.62 119 GLY A N 1
ATOM 912 C CA . GLY A 1 119 ? -13.959 0.054 16.183 1.00 84.62 119 GLY A CA 1
ATOM 913 C C . GLY A 1 119 ? -14.018 -0.712 17.515 1.00 84.62 119 GLY A C 1
ATOM 914 O O . GLY A 1 119 ? -13.343 -0.346 18.474 1.00 84.62 119 GLY A O 1
ATOM 915 N N . ALA A 1 120 ? -14.755 -1.828 17.541 1.00 86.44 120 ALA A N 1
ATOM 916 C CA . ALA A 1 120 ? -14.867 -2.739 18.683 1.00 86.44 120 ALA A CA 1
ATOM 917 C C . ALA A 1 120 ? -1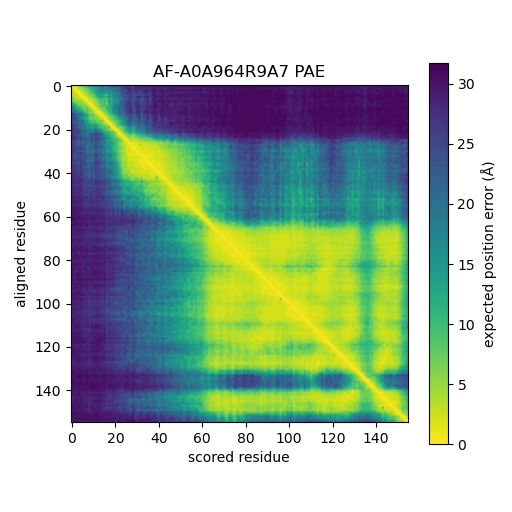3.753 -3.804 18.739 1.00 86.44 120 ALA A C 1
ATOM 919 O O . ALA A 1 120 ? -13.735 -4.634 19.648 1.00 86.44 120 ALA A O 1
ATOM 920 N N . SER A 1 121 ? -12.845 -3.825 17.758 1.00 86.38 121 SER A N 1
ATOM 921 C CA . SER A 1 121 ? -11.747 -4.793 17.723 1.00 86.38 121 SER A CA 1
ATOM 922 C C . SER A 1 121 ? -10.772 -4.550 18.871 1.00 86.38 121 SER A C 1
ATOM 924 O O . SER A 1 121 ? -10.520 -3.410 19.269 1.00 86.38 121 SER A O 1
ATOM 926 N N . THR A 1 122 ? -10.209 -5.630 19.415 1.00 85.38 122 THR A N 1
ATOM 927 C CA . THR A 1 122 ? -9.273 -5.508 20.532 1.00 85.38 122 THR A CA 1
ATOM 928 C C . THR A 1 122 ? -8.022 -4.742 20.097 1.00 85.38 122 THR A C 1
ATOM 930 O O . THR A 1 122 ? -7.582 -4.864 18.951 1.00 85.38 122 THR A O 1
ATOM 933 N N . PRO A 1 123 ? -7.394 -3.987 21.009 1.00 83.81 123 PRO A N 1
ATOM 934 C CA . PRO A 1 123 ? -6.195 -3.212 20.703 1.00 83.81 123 PRO A CA 1
ATOM 935 C C . PRO A 1 123 ? -5.024 -4.041 20.156 1.00 83.81 123 PRO A C 1
ATOM 937 O O . PRO A 1 123 ? -4.236 -3.541 19.362 1.00 83.81 123 PRO A O 1
ATOM 940 N N . SER A 1 124 ? -4.946 -5.317 20.540 1.00 84.69 124 SER A N 1
ATOM 941 C CA . SER A 1 124 ? -3.947 -6.286 20.080 1.00 84.69 124 SER A CA 1
ATOM 942 C C . SER A 1 124 ? -4.297 -6.966 18.751 1.00 84.69 124 SER A C 1
ATOM 944 O O . SER A 1 124 ? -3.527 -7.797 18.267 1.00 84.69 124 SER A O 1
ATOM 946 N N . THR A 1 125 ? -5.449 -6.650 18.148 1.00 85.94 125 THR A N 1
ATOM 947 C CA . THR A 1 125 ? -5.847 -7.218 16.856 1.00 85.94 125 THR A CA 1
ATOM 948 C C . THR A 1 125 ? -4.874 -6.757 15.782 1.00 85.94 125 THR A C 1
ATOM 950 O O . THR A 1 125 ? -4.649 -5.563 15.607 1.00 85.94 125 THR A O 1
ATOM 953 N N . VAL A 1 126 ? -4.302 -7.711 15.049 1.00 86.94 126 VAL A N 1
ATOM 954 C CA . VAL A 1 126 ? -3.409 -7.427 13.926 1.00 86.94 126 VAL A CA 1
ATOM 955 C C . VAL A 1 126 ? -4.224 -6.940 12.736 1.00 86.94 126 VAL A C 1
ATOM 957 O O . VAL A 1 126 ? -5.093 -7.662 12.256 1.00 86.94 126 VAL A O 1
ATOM 960 N N . VAL A 1 127 ? -3.890 -5.756 12.231 1.00 89.56 127 VAL A N 1
ATOM 961 C CA . VAL A 1 127 ? -4.579 -5.118 11.103 1.00 89.56 127 VAL A CA 1
ATOM 962 C C . VAL A 1 127 ? -3.724 -5.146 9.844 1.00 89.56 127 VAL A C 1
ATOM 964 O O . VAL A 1 127 ? -4.234 -5.366 8.748 1.00 89.56 127 VAL A O 1
ATOM 967 N N . ILE A 1 128 ? -2.409 -4.967 9.984 1.00 89.56 128 ILE A N 1
ATOM 968 C CA . ILE A 1 128 ? -1.490 -4.930 8.845 1.00 89.56 128 ILE A CA 1
ATOM 969 C C . ILE A 1 128 ? -0.321 -5.874 9.122 1.00 89.56 128 ILE A C 1
ATOM 971 O O . ILE A 1 128 ? 0.308 -5.821 10.176 1.00 89.56 128 ILE A O 1
ATOM 975 N N . LYS A 1 129 ? -0.016 -6.754 8.168 1.00 87.62 129 LYS A N 1
ATOM 976 C CA . LYS A 1 129 ? 1.188 -7.593 8.166 1.00 87.62 129 LYS A CA 1
ATOM 977 C C . LYS A 1 129 ? 1.993 -7.297 6.916 1.00 87.62 129 LYS A C 1
ATOM 979 O O . LYS A 1 129 ? 1.570 -7.659 5.823 1.00 87.62 129 LYS A O 1
ATOM 984 N N . GLN A 1 130 ? 3.164 -6.705 7.063 1.00 84.25 130 GLN A N 1
ATOM 985 C CA . GLN A 1 130 ? 4.082 -6.487 5.955 1.00 84.25 130 GLN A CA 1
ATOM 986 C C . GLN A 1 130 ? 5.143 -7.586 5.943 1.00 84.25 130 GLN A C 1
ATOM 988 O O . GLN A 1 130 ? 5.847 -7.797 6.928 1.00 84.25 130 GLN A O 1
ATOM 993 N N . ARG A 1 131 ? 5.271 -8.291 4.819 1.00 73.19 131 ARG A N 1
ATOM 994 C CA . ARG A 1 131 ? 6.369 -9.222 4.549 1.00 73.19 131 ARG A CA 1
ATOM 995 C C . ARG A 1 131 ? 7.552 -8.430 4.010 1.00 73.19 131 ARG A C 1
ATOM 997 O O . ARG A 1 131 ? 7.526 -7.983 2.867 1.00 73.19 131 ARG A O 1
ATOM 1004 N N . LEU A 1 132 ? 8.591 -8.298 4.821 1.00 69.19 132 LEU A N 1
ATOM 1005 C CA . LEU A 1 132 ? 9.841 -7.660 4.427 1.00 69.19 132 LEU A CA 1
ATOM 1006 C C . LEU A 1 132 ? 10.712 -8.708 3.729 1.00 69.19 132 LEU A C 1
ATOM 1008 O O . LEU A 1 132 ? 10.949 -9.795 4.265 1.00 69.19 132 LEU A O 1
ATOM 1012 N N . LYS A 1 133 ? 11.189 -8.429 2.513 1.00 59.38 133 LYS A N 1
ATOM 1013 C CA . LYS A 1 133 ? 12.120 -9.339 1.830 1.00 59.38 133 LYS A CA 1
ATOM 1014 C C . LYS A 1 133 ? 13.517 -9.196 2.433 1.00 59.38 133 LYS A C 1
ATOM 1016 O O . LYS A 1 133 ? 14.306 -8.379 1.986 1.00 59.38 133 LYS A O 1
ATOM 1021 N N . VAL A 1 134 ? 13.768 -10.033 3.442 1.00 53.53 134 VAL A N 1
ATOM 1022 C CA . VAL A 1 134 ? 15.057 -10.498 3.990 1.00 53.53 134 VAL A CA 1
ATOM 1023 C C . VAL A 1 134 ? 16.241 -9.556 3.739 1.00 53.53 134 VAL A C 1
ATOM 1025 O O . VAL A 1 134 ? 16.999 -9.707 2.782 1.00 53.53 134 VAL A O 1
ATOM 1028 N N . ILE A 1 135 ? 16.463 -8.663 4.700 1.00 53.53 135 ILE A N 1
ATOM 1029 C CA . ILE A 1 135 ? 17.819 -8.302 5.121 1.00 53.53 135 ILE A CA 1
ATOM 1030 C C . ILE A 1 135 ? 18.347 -9.521 5.900 1.00 53.53 135 ILE A C 1
ATOM 1032 O O . ILE A 1 135 ? 17.605 -10.050 6.738 1.00 53.53 135 ILE A O 1
ATOM 1036 N N . PRO A 1 136 ? 19.571 -10.023 5.648 1.00 48.28 136 PRO A N 1
ATOM 1037 C CA . PRO A 1 136 ? 20.120 -11.089 6.476 1.00 48.28 136 PRO A CA 1
ATOM 1038 C C . PRO A 1 136 ? 20.142 -10.585 7.926 1.00 48.28 136 PRO A C 1
ATOM 1040 O O . PRO A 1 136 ? 20.726 -9.536 8.184 1.00 48.28 136 PRO A O 1
ATOM 1043 N N . ASN A 1 137 ? 19.494 -11.321 8.844 1.00 52.88 137 ASN A N 1
ATOM 1044 C CA . ASN A 1 137 ? 19.483 -11.118 10.306 1.00 52.88 137 ASN A CA 1
ATOM 1045 C C . ASN A 1 137 ? 18.266 -10.417 10.979 1.00 52.88 137 ASN A C 1
ATOM 1047 O O . ASN A 1 137 ? 18.374 -10.037 12.143 1.00 52.88 137 ASN A O 1
ATOM 1051 N N . ARG A 1 138 ? 17.086 -10.286 10.341 1.00 48.38 138 ARG A N 1
ATOM 1052 C CA . ARG A 1 138 ? 15.832 -9.918 11.056 1.00 48.38 138 ARG A CA 1
ATOM 1053 C C . ARG A 1 138 ? 14.644 -10.824 10.705 1.00 48.38 138 ARG A C 1
ATOM 1055 O O . ARG A 1 138 ? 14.527 -11.225 9.546 1.00 48.38 138 ARG A O 1
ATOM 1062 N N . PRO A 1 139 ? 13.740 -11.122 11.665 1.00 51.72 139 PRO A N 1
ATOM 1063 C CA . PRO A 1 139 ? 12.485 -11.798 11.354 1.00 51.72 139 PRO A CA 1
ATOM 1064 C C . PRO A 1 139 ? 11.687 -10.959 10.329 1.00 51.72 139 PRO A C 1
ATOM 1066 O O . PRO A 1 139 ? 11.482 -9.765 10.548 1.00 51.72 139 PRO A O 1
ATOM 1069 N N . PRO A 1 140 ? 11.263 -11.545 9.194 1.00 66.06 140 PRO A N 1
ATOM 1070 C CA . PRO A 1 140 ? 10.906 -10.815 7.970 1.00 66.06 140 PRO A CA 1
ATOM 1071 C C . PRO A 1 140 ? 9.446 -10.332 7.936 1.00 66.06 140 PRO A C 1
ATOM 1073 O O . PRO A 1 140 ? 8.810 -10.334 6.879 1.00 66.06 140 PRO A O 1
ATOM 1076 N N . VAL A 1 141 ? 8.864 -9.982 9.084 1.00 73.00 141 VAL A N 1
ATOM 1077 C CA . VAL A 1 141 ? 7.453 -9.587 9.158 1.00 73.00 141 VAL A CA 1
ATOM 1078 C C . VAL A 1 141 ? 7.277 -8.431 10.133 1.00 73.00 141 VAL A C 1
ATOM 1080 O O . VAL A 1 141 ? 7.433 -8.616 11.337 1.00 73.00 141 VAL A O 1
ATOM 1083 N N . ALA A 1 142 ? 6.919 -7.256 9.614 1.00 79.31 142 ALA A N 1
ATOM 1084 C CA . ALA A 1 142 ? 6.400 -6.173 10.440 1.00 79.31 142 ALA A CA 1
ATOM 1085 C C . ALA A 1 142 ? 4.898 -6.398 10.649 1.00 79.31 142 ALA A C 1
ATOM 1087 O O . ALA A 1 142 ? 4.153 -6.678 9.704 1.00 79.31 142 ALA A O 1
ATOM 1088 N N . VAL A 1 143 ? 4.465 -6.335 11.904 1.00 84.88 143 VAL A N 1
ATOM 1089 C CA . VAL A 1 143 ? 3.079 -6.558 12.309 1.00 84.88 143 VAL A CA 1
ATOM 1090 C C . VAL A 1 143 ? 2.593 -5.292 12.988 1.00 84.88 143 VAL A C 1
ATOM 1092 O O . VAL A 1 143 ? 3.221 -4.840 13.937 1.00 84.88 143 VAL A O 1
ATOM 1095 N N . TYR A 1 144 ? 1.477 -4.759 12.507 1.00 85.69 144 TYR A N 1
ATOM 1096 C CA . TYR A 1 144 ? 0.826 -3.586 13.066 1.00 85.69 144 TYR A CA 1
ATOM 1097 C C . TYR A 1 144 ? -0.544 -3.975 13.605 1.00 85.69 144 TYR A C 1
ATOM 1099 O O . TYR A 1 144 ? -1.359 -4.607 12.916 1.00 85.69 144 TYR A O 1
ATOM 1107 N N . THR A 1 145 ? -0.782 -3.602 14.851 1.00 89.00 145 THR A N 1
ATOM 1108 C CA . THR A 1 145 ? -2.035 -3.803 15.572 1.00 89.00 145 THR A CA 1
ATOM 1109 C C . THR A 1 145 ? -2.911 -2.558 15.525 1.00 89.00 145 THR A C 1
ATOM 1111 O O . THR A 1 145 ? -2.467 -1.492 15.109 1.00 89.00 145 THR A O 1
ATOM 1114 N N . VAL A 1 146 ? -4.163 -2.669 15.973 1.00 86.00 146 VAL A N 1
ATOM 1115 C CA . VAL A 1 146 ? -5.079 -1.521 16.091 1.00 86.00 146 VAL A CA 1
ATOM 1116 C C . VAL A 1 146 ? -4.470 -0.394 16.938 1.00 86.00 146 VAL A C 1
ATOM 1118 O O . VAL A 1 146 ? -4.714 0.776 16.645 1.00 86.00 146 VAL A O 1
ATOM 1121 N N . MET A 1 147 ? -3.679 -0.723 17.965 1.00 86.38 147 MET A N 1
ATOM 1122 C CA . MET A 1 147 ? -2.979 0.287 18.769 1.00 86.38 147 MET A CA 1
ATOM 1123 C C . MET A 1 147 ? -1.854 0.977 18.011 1.00 86.38 147 MET A C 1
ATOM 1125 O O . MET A 1 147 ? -1.718 2.188 18.127 1.00 86.38 147 MET A O 1
ATOM 1129 N N . ASP A 1 148 ? -1.113 0.248 17.177 1.00 84.25 148 ASP A N 1
ATOM 1130 C CA . ASP A 1 148 ? -0.031 0.830 16.372 1.00 84.25 148 ASP A CA 1
ATOM 1131 C C . ASP A 1 148 ? -0.552 1.786 15.287 1.00 84.25 148 ASP A C 1
ATOM 1133 O O . ASP A 1 148 ? 0.222 2.543 14.704 1.00 84.25 148 ASP A O 1
ATOM 1137 N N . LEU A 1 149 ? -1.857 1.760 14.998 1.00 83.56 149 LEU A N 1
ATOM 1138 C CA . LEU A 1 149 ? -2.518 2.699 14.089 1.00 83.56 149 LEU A CA 1
ATOM 1139 C C . LEU A 1 149 ? -2.950 3.996 14.780 1.00 83.56 149 LEU A C 1
ATOM 1141 O O . LEU A 1 149 ? -3.402 4.914 14.099 1.00 83.56 149 LEU A O 1
ATOM 1145 N N . LEU A 1 150 ? -2.853 4.090 16.103 1.00 84.06 150 LEU A N 1
ATOM 1146 C CA . LEU A 1 150 ? -3.116 5.328 16.826 1.00 84.06 150 LEU A CA 1
ATOM 1147 C C . LEU A 1 150 ? -1.825 6.113 17.026 1.00 84.06 150 LEU A C 1
ATOM 1149 O O . LEU A 1 150 ? -0.761 5.528 17.228 1.00 84.06 150 LEU A O 1
ATOM 1153 N N . LEU A 1 151 ? -1.918 7.445 16.990 1.00 78.31 151 LEU A N 1
ATOM 1154 C CA . LEU A 1 151 ? -0.815 8.266 17.480 1.00 78.31 151 LEU A CA 1
ATOM 1155 C C . LEU A 1 151 ? -0.581 7.961 18.970 1.00 78.31 151 LEU A C 1
ATOM 1157 O O . LEU A 1 151 ? -1.559 7.859 19.717 1.00 78.31 151 LEU A O 1
ATOM 1161 N N . PRO A 1 152 ? 0.684 7.865 19.418 1.00 66.06 152 PRO A N 1
ATOM 1162 C CA . PRO A 1 152 ? 0.979 7.892 20.842 1.00 66.06 152 PRO A CA 1
ATOM 1163 C C . PRO A 1 152 ? 0.450 9.206 21.429 1.00 66.06 152 PRO A C 1
ATOM 1165 O O . PRO A 1 152 ? 0.592 10.262 20.805 1.00 66.06 152 PRO A O 1
ATOM 1168 N N . GLU A 1 153 ? -0.190 9.143 22.601 1.00 53.41 153 GLU A N 1
ATOM 1169 C CA . GLU A 1 153 ? -0.634 10.360 23.282 1.00 53.41 153 GLU A CA 1
ATOM 1170 C C . GLU A 1 153 ? 0.570 11.290 23.505 1.00 53.41 153 GLU A C 1
ATOM 1172 O O . GLU A 1 153 ? 1.640 10.808 23.898 1.00 53.41 153 GLU A O 1
ATOM 1177 N N . PRO A 1 154 ? 0.435 12.601 23.228 1.00 51.97 154 PRO A N 1
ATOM 1178 C CA . PRO A 1 154 ? 1.475 13.553 23.580 1.00 51.97 154 PRO A CA 1
ATOM 1179 C C . PRO A 1 154 ? 1.640 13.527 25.104 1.00 51.97 154 PRO A C 1
ATOM 1181 O O . PRO A 1 154 ? 0.684 13.799 25.829 1.00 51.97 154 PRO A O 1
ATOM 1184 N N . GLN A 1 155 ? 2.831 13.134 25.561 1.00 38.06 155 GLN A N 1
ATOM 1185 C CA . GLN A 1 155 ? 3.218 13.196 26.972 1.00 38.06 155 GLN A CA 1
ATOM 1186 C C . GLN A 1 155 ? 3.412 14.634 27.441 1.00 38.06 155 GLN A C 1
ATOM 1188 O O . GLN A 1 155 ? 3.858 15.466 26.615 1.00 38.06 155 GLN A O 1
#

Radius of gyration: 31.01 Å; Cα contacts (8 Å, |Δi|>4): 126; chains: 1; bounding box: 69×52×80 Å

Secondary structure (DSSP, 8-state):
--PPPP-----SSS---------PPPHHHHHHHHHHHHHHHHHHHHHHHHHHHHHHHHHHHHHHHHHHHHHHHHHHHHHHH-TT---B-HHHHHHHHT--HHHHHHHTSTTEEE--B-TTS-TT-EEEEEE----TTS-SEEEEETTTTSPPPP-

Sequence (155 aa):
MKVPPPIFQKRRGGSWQCLGPSWGVTLIELLCVMGIIGVLMTMMAPAALKALKKARQLSGEIEAPAFQEEIQRKYTPYRLANPNHPTLDRDGFIAACGLSFKAAAWLKSSEVGFFAFSGASTPSTVVIKQRLKVIPNRPPVAVYTVMDLLLPEPQ